Protein AF-A0A3A5J976-F1 (afdb_monomer_lite)

Structure (mmCIF, N/CA/C/O backbone):
data_AF-A0A3A5J976-F1
#
_entry.id   AF-A0A3A5J976-F1
#
loop_
_atom_site.group_PDB
_atom_site.id
_atom_site.type_symbol
_atom_site.label_atom_id
_atom_site.label_alt_id
_atom_site.label_comp_id
_atom_site.label_asym_id
_atom_site.label_entity_id
_atom_site.label_seq_id
_atom_site.pdbx_PDB_ins_code
_atom_site.Cartn_x
_atom_site.Cartn_y
_atom_site.Cartn_z
_atom_site.occupancy
_atom_site.B_iso_or_equiv
_atom_site.auth_seq_id
_atom_site.auth_comp_id
_atom_site.auth_asym_id
_atom_site.auth_atom_id
_atom_site.pdbx_PDB_model_num
ATOM 1 N N . MET A 1 1 ? 25.009 25.774 -9.621 1.00 43.91 1 MET A N 1
ATOM 2 C CA . MET A 1 1 ? 23.880 25.148 -10.335 1.00 43.91 1 MET A CA 1
ATOM 3 C C . MET A 1 1 ? 23.603 23.837 -9.629 1.00 43.91 1 MET A C 1
ATOM 5 O O . MET A 1 1 ? 24.359 22.897 -9.824 1.00 43.91 1 MET A O 1
ATOM 9 N N . SER A 1 2 ? 22.636 23.816 -8.714 1.00 49.53 2 SER A N 1
ATOM 10 C CA . SER A 1 2 ? 22.256 22.588 -8.013 1.00 49.53 2 SER A CA 1
ATOM 11 C C . SER A 1 2 ? 21.493 21.710 -8.997 1.00 49.53 2 SER A C 1
ATOM 13 O O . SER A 1 2 ? 20.441 22.112 -9.489 1.00 49.53 2 SER A O 1
ATOM 15 N N . THR A 1 3 ? 22.052 20.557 -9.345 1.00 52.72 3 THR A N 1
ATOM 16 C CA . THR A 1 3 ? 21.339 19.496 -10.056 1.00 52.72 3 THR A CA 1
ATOM 17 C C . THR A 1 3 ? 20.146 19.088 -9.201 1.00 52.72 3 THR A C 1
ATOM 19 O O . THR A 1 3 ? 20.332 18.520 -8.128 1.00 52.72 3 THR A O 1
ATOM 22 N N . MET A 1 4 ? 18.930 19.421 -9.642 1.00 56.19 4 MET A N 1
ATOM 23 C CA . MET A 1 4 ? 17.721 18.795 -9.115 1.00 56.19 4 MET A CA 1
ATOM 24 C C . MET A 1 4 ? 17.806 17.323 -9.504 1.00 56.19 4 MET A C 1
ATOM 26 O O . MET A 1 4 ? 17.651 16.975 -10.672 1.00 56.19 4 MET A O 1
ATOM 30 N N . GLN A 1 5 ? 18.179 16.488 -8.541 1.00 56.66 5 GLN A N 1
ATOM 31 C CA . GLN A 1 5 ? 18.171 15.043 -8.681 1.00 56.66 5 GLN A CA 1
ATOM 32 C C . GLN A 1 5 ? 16.716 14.663 -8.958 1.00 56.66 5 GLN A C 1
ATOM 34 O O . GLN A 1 5 ? 15.850 14.931 -8.128 1.00 56.66 5 GLN A O 1
ATOM 39 N N . GLN A 1 6 ? 16.422 14.188 -10.171 1.00 61.00 6 GLN A N 1
ATOM 40 C CA . GLN A 1 6 ? 15.077 13.722 -10.492 1.00 61.00 6 GLN A CA 1
ATOM 41 C C . GLN A 1 6 ? 14.760 12.588 -9.511 1.00 61.00 6 GLN A C 1
ATOM 43 O O . GLN A 1 6 ? 15.590 11.681 -9.399 1.00 61.00 6 GLN A O 1
ATOM 48 N N . PRO A 1 7 ? 13.635 12.641 -8.778 1.00 67.25 7 PRO A N 1
ATOM 49 C CA . PRO A 1 7 ? 13.266 11.537 -7.911 1.00 67.25 7 PRO A CA 1
ATOM 50 C C . PRO A 1 7 ? 13.154 10.279 -8.773 1.00 67.25 7 PRO A C 1
ATOM 52 O O . PRO A 1 7 ? 12.471 10.271 -9.801 1.00 67.25 7 PRO A O 1
ATOM 55 N N . HIS A 1 8 ? 13.914 9.249 -8.408 1.00 79.44 8 HIS A N 1
ATOM 56 C CA . HIS A 1 8 ? 13.855 7.960 -9.077 1.00 79.44 8 HIS A CA 1
ATOM 57 C C . HIS A 1 8 ? 12.574 7.274 -8.617 1.00 79.44 8 HIS A C 1
ATOM 59 O O . HIS A 1 8 ? 12.540 6.672 -7.551 1.00 79.44 8 HIS A O 1
ATOM 65 N N . LEU A 1 9 ? 11.514 7.433 -9.405 1.00 89.81 9 LEU A N 1
ATOM 66 C CA . LEU A 1 9 ? 10.268 6.720 -9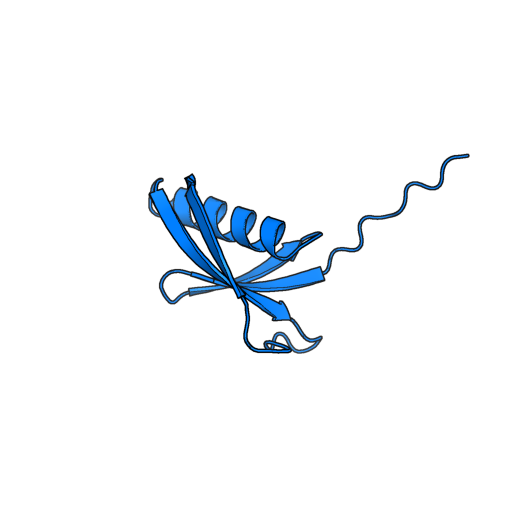.180 1.00 89.81 9 LEU A CA 1
ATOM 67 C C . LEU A 1 9 ? 10.441 5.264 -9.608 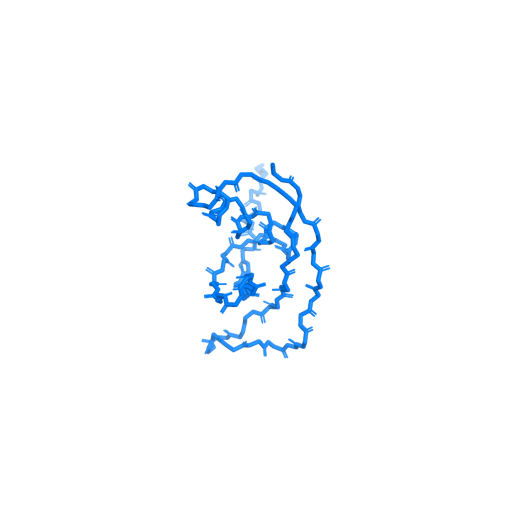1.00 89.81 9 LEU A C 1
ATOM 69 O O . LEU A 1 9 ? 10.922 4.978 -10.707 1.00 89.81 9 LEU A O 1
ATOM 73 N N . LEU A 1 10 ? 10.040 4.367 -8.721 1.00 91.06 10 LEU A N 1
ATOM 74 C CA . LEU A 1 10 ? 9.933 2.938 -8.953 1.00 91.06 10 LEU A CA 1
ATOM 75 C C . LEU A 1 10 ? 8.458 2.562 -9.044 1.00 91.06 10 LEU A C 1
ATOM 77 O O . LEU A 1 10 ? 7.582 3.270 -8.539 1.00 91.06 10 LEU A O 1
ATOM 81 N N . ARG A 1 11 ? 8.189 1.446 -9.716 1.00 94.75 11 ARG A N 1
ATOM 82 C CA . ARG A 1 11 ? 6.851 0.870 -9.816 1.00 94.75 11 ARG A CA 1
ATOM 83 C C . ARG A 1 11 ? 6.712 -0.180 -8.729 1.00 94.75 11 ARG A C 1
ATOM 85 O O . ARG A 1 11 ? 7.552 -1.068 -8.624 1.00 94.75 11 ARG A O 1
ATOM 92 N N . TYR A 1 12 ? 5.648 -0.077 -7.953 1.00 95.81 12 TYR A N 1
ATOM 93 C CA . TYR A 1 12 ? 5.321 -0.994 -6.875 1.00 95.81 12 TYR A CA 1
ATOM 94 C C . TYR A 1 12 ? 3.957 -1.616 -7.127 1.00 95.81 12 TYR A C 1
ATOM 96 O O . TYR A 1 12 ? 3.044 -0.934 -7.582 1.00 95.81 12 TYR A O 1
ATOM 104 N N . ILE A 1 13 ? 3.824 -2.899 -6.826 1.00 96.62 13 ILE A N 1
ATOM 105 C CA . ILE A 1 13 ? 2.558 -3.615 -6.758 1.00 96.62 13 ILE A CA 1
ATOM 106 C C . ILE A 1 13 ? 2.093 -3.547 -5.308 1.00 96.62 13 ILE A C 1
ATOM 108 O O . ILE A 1 13 ? 2.788 -4.036 -4.417 1.00 96.62 13 ILE A O 1
ATOM 112 N N . CYS A 1 14 ? 0.945 -2.921 -5.082 1.00 96.62 14 CYS A N 1
ATOM 113 C CA . CYS A 1 14 ? 0.310 -2.800 -3.781 1.00 96.62 14 CYS A CA 1
ATOM 114 C C . CYS A 1 14 ? -0.934 -3.691 -3.751 1.00 96.62 14 CYS A C 1
ATOM 116 O O . CYS A 1 14 ? -1.897 -3.435 -4.476 1.00 96.62 14 CYS A O 1
ATOM 118 N N . GLU A 1 15 ? -0.922 -4.706 -2.896 1.00 95.88 15 GLU A N 1
ATOM 119 C CA . GLU A 1 15 ? -2.063 -5.584 -2.650 1.00 95.88 15 GLU A CA 1
ATOM 120 C C . GLU A 1 15 ? -2.800 -5.132 -1.387 1.00 95.88 15 GLU A C 1
ATOM 122 O O . GLU A 1 15 ? -2.246 -5.132 -0.285 1.00 95.88 15 GLU A O 1
ATOM 127 N N . LEU A 1 16 ? -4.060 -4.731 -1.534 1.00 94.12 16 LEU A N 1
ATOM 128 C CA . LEU A 1 16 ? -4.880 -4.206 -0.448 1.00 94.12 16 LEU A CA 1
ATOM 129 C C . LEU A 1 16 ? -6.317 -4.705 -0.583 1.00 94.12 16 LEU A C 1
ATOM 131 O O . LEU A 1 16 ? -6.953 -4.523 -1.613 1.00 94.12 16 LEU A O 1
ATOM 135 N N . ALA A 1 17 ? -6.852 -5.310 0.481 1.00 90.00 17 ALA A N 1
ATOM 136 C CA . ALA A 1 17 ? -8.236 -5.800 0.539 1.00 90.00 17 ALA A CA 1
ATOM 137 C C . ALA A 1 17 ? -8.632 -6.790 -0.586 1.00 90.00 17 ALA A C 1
ATOM 139 O O . ALA A 1 17 ? -9.817 -6.975 -0.857 1.00 90.00 17 ALA A O 1
ATOM 140 N N . GLY A 1 18 ? -7.650 -7.471 -1.186 1.00 87.94 18 GLY A N 1
ATOM 141 C CA . GLY A 1 18 ? -7.848 -8.397 -2.306 1.00 87.94 18 GLY A CA 1
ATOM 142 C C . GLY A 1 18 ? -7.751 -7.749 -3.690 1.00 87.94 18 GLY A C 1
ATOM 143 O O . GLY A 1 18 ? -7.847 -8.471 -4.680 1.00 87.94 18 GLY A O 1
ATOM 144 N N . ASP A 1 19 ? -7.535 -6.434 -3.754 1.00 90.38 19 ASP A N 1
ATOM 145 C CA . ASP A 1 19 ? -7.233 -5.704 -4.981 1.00 90.38 19 ASP A CA 1
ATOM 146 C C . ASP A 1 19 ? -5.720 -5.523 -5.138 1.00 90.38 19 ASP A C 1
ATOM 148 O O . ASP A 1 19 ? -4.999 -5.349 -4.156 1.00 90.38 19 ASP A O 1
ATOM 152 N N . GLU A 1 20 ? -5.252 -5.521 -6.383 1.00 93.56 20 GLU A N 1
ATOM 153 C CA . GLU A 1 20 ? -3.859 -5.269 -6.748 1.00 93.56 20 GLU A CA 1
ATOM 154 C C . GLU A 1 20 ? -3.785 -3.994 -7.594 1.00 93.56 20 GLU A C 1
ATOM 156 O O . GLU A 1 20 ? -4.505 -3.852 -8.589 1.00 93.56 20 GLU A O 1
ATOM 161 N N . VAL A 1 21 ? -2.926 -3.052 -7.201 1.00 94.81 21 VAL A N 1
ATOM 162 C CA . VAL A 1 21 ? -2.720 -1.791 -7.926 1.00 94.81 21 VAL A CA 1
ATOM 163 C C . VAL A 1 21 ? -1.240 -1.501 -8.120 1.00 94.81 21 VAL A C 1
ATOM 165 O O . VAL A 1 21 ? -0.428 -1.736 -7.230 1.00 94.81 21 VAL A O 1
ATOM 168 N N . ILE A 1 22 ? -0.885 -0.944 -9.279 1.00 95.44 22 ILE A N 1
ATOM 169 C CA . ILE A 1 22 ? 0.483 -0.495 -9.548 1.00 95.44 22 ILE A CA 1
ATOM 170 C C . ILE A 1 22 ? 0.602 0.987 -9.212 1.00 95.44 22 ILE A C 1
ATOM 172 O O . ILE A 1 22 ? -0.136 1.814 -9.749 1.00 95.44 22 ILE A O 1
ATOM 176 N N . VAL A 1 23 ? 1.564 1.321 -8.358 1.00 95.81 23 VAL A N 1
ATOM 177 C CA . VAL A 1 23 ? 1.824 2.678 -7.881 1.00 95.81 23 VAL A CA 1
ATOM 178 C C . VAL A 1 23 ? 3.254 3.081 -8.214 1.00 95.81 23 VAL A C 1
ATOM 180 O O . VAL A 1 23 ? 4.201 2.352 -7.936 1.00 95.81 23 VAL A O 1
ATOM 183 N N . GLU A 1 24 ? 3.419 4.276 -8.778 1.00 95.25 24 GLU A N 1
ATOM 184 C CA . GLU A 1 24 ? 4.732 4.903 -8.927 1.00 95.25 24 GLU A CA 1
ATOM 185 C C . GLU A 1 24 ? 5.069 5.739 -7.689 1.00 95.25 24 GLU A C 1
ATOM 187 O O . GLU A 1 24 ? 4.331 6.661 -7.305 1.00 95.25 24 GLU A O 1
ATOM 192 N N . ALA A 1 25 ? 6.191 5.426 -7.045 1.00 95.19 25 ALA A N 1
ATOM 193 C CA . ALA A 1 25 ? 6.611 6.068 -5.806 1.00 95.19 25 ALA A CA 1
ATOM 194 C C . ALA A 1 25 ? 8.134 6.104 -5.645 1.00 95.19 25 ALA A C 1
ATOM 196 O O . ALA A 1 25 ? 8.860 5.401 -6.341 1.00 95.19 25 ALA A O 1
ATOM 197 N N . GLU A 1 26 ? 8.613 6.956 -4.739 1.00 93.81 26 GLU A N 1
ATOM 198 C CA . GLU A 1 26 ? 10.043 7.067 -4.414 1.00 93.81 26 GLU A CA 1
ATOM 199 C C . GLU A 1 26 ? 10.502 5.942 -3.470 1.00 93.81 26 GLU A C 1
ATOM 201 O O . GLU A 1 26 ? 11.696 5.667 -3.367 1.00 93.81 26 GLU A O 1
ATOM 206 N N . SER A 1 27 ? 9.551 5.296 -2.791 1.00 94.06 27 SER A N 1
ATOM 207 C CA . SER A 1 27 ? 9.757 4.217 -1.828 1.00 94.06 27 SER A CA 1
ATOM 208 C C . SER A 1 27 ? 8.526 3.304 -1.751 1.00 94.06 27 SER A C 1
ATOM 210 O O . SER A 1 27 ? 7.432 3.672 -2.196 1.00 94.06 27 SER A O 1
ATOM 212 N N . ALA A 1 28 ? 8.693 2.124 -1.151 1.00 94.38 28 ALA A N 1
ATOM 213 C CA . ALA A 1 28 ? 7.591 1.206 -0.876 1.00 94.38 28 ALA A CA 1
ATOM 214 C C . ALA A 1 28 ? 6.608 1.788 0.160 1.00 94.38 28 ALA A C 1
ATOM 216 O O . ALA A 1 28 ? 5.398 1.617 0.025 1.00 94.38 28 ALA A O 1
ATOM 217 N N . GLU A 1 29 ? 7.103 2.548 1.142 1.00 96.25 29 GLU A N 1
ATOM 218 C CA . GLU A 1 29 ? 6.289 3.277 2.119 1.00 96.25 29 GLU A CA 1
ATOM 219 C C . GLU A 1 29 ? 5.374 4.306 1.441 1.00 96.25 29 GLU A C 1
ATOM 221 O O . GLU A 1 29 ? 4.177 4.369 1.728 1.00 96.25 29 GLU A O 1
ATOM 226 N N . ASP A 1 30 ? 5.917 5.085 0.503 1.00 96.69 30 ASP A N 1
ATOM 227 C CA . ASP A 1 30 ? 5.148 6.075 -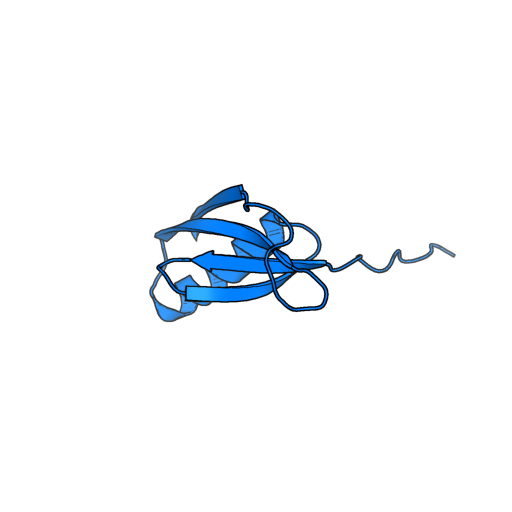0.250 1.00 96.69 30 ASP A CA 1
ATOM 228 C C . ASP A 1 30 ? 4.105 5.396 -1.149 1.00 96.69 30 ASP A C 1
ATOM 230 O O . ASP A 1 30 ? 3.000 5.915 -1.335 1.00 96.69 30 ASP A O 1
ATOM 234 N N . ALA A 1 31 ? 4.441 4.232 -1.717 1.00 96.88 31 ALA A N 1
ATOM 235 C CA . ALA A 1 31 ? 3.509 3.429 -2.500 1.00 96.88 31 ALA A CA 1
ATOM 236 C C . ALA A 1 31 ? 2.361 2.884 -1.637 1.00 96.88 31 ALA A C 1
ATOM 238 O O . ALA A 1 31 ? 1.199 2.977 -2.044 1.00 96.88 31 ALA A O 1
ATOM 239 N N . ALA A 1 32 ? 2.670 2.384 -0.435 1.00 97.50 32 ALA A N 1
ATOM 240 C CA . ALA A 1 32 ? 1.686 1.942 0.548 1.00 97.50 32 ALA A CA 1
ATOM 241 C C . ALA A 1 32 ? 0.730 3.080 0.924 1.00 97.50 32 ALA A C 1
ATOM 243 O O . ALA A 1 32 ? -0.490 2.910 0.893 1.00 97.50 32 ALA A O 1
ATOM 244 N N . GLU A 1 33 ? 1.269 4.260 1.246 1.00 97.44 33 GLU A N 1
ATOM 245 C CA . GLU A 1 33 ? 0.459 5.407 1.648 1.00 97.44 33 GLU A CA 1
ATOM 246 C C . GLU A 1 33 ? -0.464 5.876 0.516 1.00 97.44 33 GLU A C 1
ATOM 248 O O . GLU A 1 33 ? -1.651 6.113 0.751 1.00 97.44 33 GLU A O 1
ATOM 253 N N . LYS A 1 34 ? 0.042 5.959 -0.721 1.00 97.31 34 LYS A N 1
ATOM 254 C CA . LYS A 1 34 ? -0.767 6.297 -1.903 1.00 97.31 34 LYS A CA 1
ATOM 255 C C . LYS A 1 34 ? -1.885 5.280 -2.137 1.00 97.31 34 LYS A C 1
ATOM 257 O O . LYS A 1 34 ? -3.044 5.680 -2.235 1.00 97.31 34 LYS A O 1
ATOM 262 N N . ALA A 1 35 ? -1.560 3.985 -2.155 1.00 96.94 35 ALA A N 1
ATOM 263 C CA . ALA A 1 35 ? -2.540 2.919 -2.368 1.00 96.94 35 ALA A CA 1
ATOM 264 C C . ALA A 1 35 ? -3.654 2.950 -1.310 1.00 96.94 35 ALA A C 1
ATOM 266 O O . ALA A 1 35 ? -4.840 2.881 -1.637 1.00 96.94 35 ALA A O 1
ATOM 267 N N . VAL A 1 36 ? -3.287 3.123 -0.037 1.00 97.25 36 VAL A N 1
ATOM 268 C CA . VAL A 1 36 ? -4.257 3.182 1.060 1.00 97.25 36 VAL A CA 1
ATOM 269 C C . VAL A 1 36 ? -5.094 4.460 1.006 1.00 97.25 36 VAL A C 1
ATOM 271 O O . VAL A 1 36 ? -6.296 4.394 1.251 1.00 97.25 36 VAL A O 1
ATOM 274 N N . ARG A 1 37 ? -4.520 5.618 0.654 1.00 96.56 37 ARG A N 1
ATOM 275 C CA . ARG A 1 37 ? -5.285 6.868 0.482 1.00 96.56 37 ARG A CA 1
ATOM 276 C C . ARG A 1 37 ? -6.334 6.747 -0.623 1.00 96.56 37 ARG A C 1
ATOM 278 O O . ARG A 1 37 ? -7.474 7.161 -0.410 1.00 96.56 37 ARG A O 1
ATOM 285 N N . ASP A 1 38 ? -5.975 6.153 -1.756 1.00 95.38 38 ASP A N 1
ATOM 286 C CA . ASP A 1 38 ? -6.888 5.962 -2.887 1.00 95.38 38 ASP A CA 1
ATOM 287 C C . ASP A 1 38 ? -8.007 4.960 -2.564 1.00 95.38 38 ASP A C 1
ATOM 289 O O . ASP A 1 38 ? -9.167 5.174 -2.933 1.00 95.38 38 ASP A O 1
ATOM 293 N N . HIS A 1 39 ? -7.691 3.899 -1.817 1.00 94.94 39 HIS A N 1
ATOM 294 C CA . HIS A 1 39 ? -8.690 2.962 -1.304 1.00 94.94 39 HIS A CA 1
ATOM 295 C C . HIS A 1 39 ? -9.609 3.629 -0.265 1.00 94.94 39 HIS A C 1
ATOM 297 O O . HIS A 1 39 ? -10.835 3.545 -0.360 1.00 94.94 39 HIS A O 1
ATOM 303 N N . ALA A 1 40 ? -9.045 4.363 0.696 1.00 95.81 40 ALA A N 1
ATOM 304 C CA . ALA A 1 40 ? -9.802 5.051 1.740 1.00 95.81 40 ALA A CA 1
ATOM 305 C C . ALA A 1 40 ? -10.732 6.140 1.176 1.00 95.81 40 ALA A C 1
ATOM 307 O O . ALA A 1 40 ? -11.828 6.358 1.696 1.00 95.81 40 ALA A O 1
ATOM 308 N N . ALA A 1 41 ? -10.354 6.786 0.068 1.00 95.44 41 A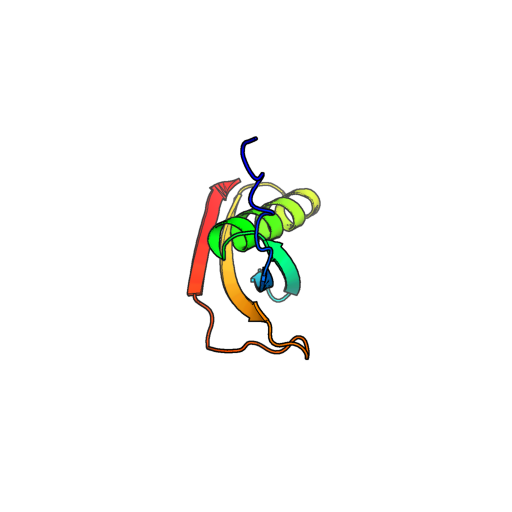LA A N 1
ATOM 309 C CA . ALA A 1 41 ? -11.218 7.733 -0.637 1.00 95.44 41 ALA A CA 1
ATOM 310 C C . ALA A 1 41 ? -12.517 7.089 -1.167 1.00 95.44 41 ALA A C 1
ATOM 312 O O . ALA A 1 41 ? -13.521 7.783 -1.332 1.00 95.44 41 ALA A O 1
ATOM 313 N N . GLN A 1 42 ? -12.511 5.776 -1.413 1.00 93.75 42 GLN A N 1
ATOM 314 C CA . GLN A 1 42 ? -13.647 5.019 -1.949 1.00 93.75 42 GLN A CA 1
ATOM 315 C C . GLN A 1 42 ? -14.413 4.247 -0.864 1.00 93.75 42 GLN A C 1
ATOM 317 O O . GLN A 1 42 ? -15.630 4.089 -0.967 1.00 93.75 42 GLN A O 1
ATOM 322 N N . HIS A 1 43 ? -13.718 3.795 0.184 1.00 93.75 43 HIS A N 1
ATOM 323 C CA . HIS A 1 43 ? -14.261 2.877 1.191 1.00 93.75 43 HIS A CA 1
ATOM 324 C C . HIS A 1 43 ? -14.368 3.469 2.609 1.00 93.75 43 HIS A C 1
ATOM 326 O O . HIS A 1 43 ? -15.005 2.860 3.471 1.00 93.75 43 HIS A O 1
ATOM 332 N N . GLY A 1 44 ? -13.828 4.668 2.846 1.00 93.31 44 GLY A N 1
ATOM 333 C CA . GLY A 1 44 ? -13.788 5.336 4.151 1.00 93.31 44 GLY A CA 1
ATOM 334 C C . GLY A 1 44 ? -12.405 5.284 4.808 1.00 93.31 44 GLY A C 1
ATOM 335 O O . GLY A 1 44 ? -11.527 4.565 4.360 1.00 93.31 44 GLY A O 1
ATOM 336 N N . GLY A 1 45 ? -12.192 6.085 5.856 1.00 95.31 45 GLY A N 1
ATOM 337 C CA . GLY A 1 45 ? -10.933 6.091 6.619 1.00 95.31 45 GLY A CA 1
ATOM 338 C C . GLY A 1 45 ? -10.789 4.883 7.550 1.00 95.31 45 GLY A C 1
ATOM 339 O O . GLY A 1 45 ? -11.778 4.226 7.890 1.00 95.31 45 GLY A O 1
ATOM 340 N N . GLY A 1 46 ? -9.562 4.611 7.999 1.00 95.31 46 GLY A N 1
ATOM 341 C CA . GLY A 1 46 ? -9.265 3.442 8.824 1.00 95.31 46 GLY A CA 1
ATOM 342 C C . GLY A 1 46 ? -7.792 3.040 8.841 1.00 95.31 46 GLY A C 1
ATOM 343 O O . GLY A 1 46 ? -6.923 3.724 8.300 1.00 95.31 46 GLY A O 1
ATOM 344 N N . THR A 1 47 ? -7.524 1.903 9.482 1.00 96.88 47 THR A N 1
ATOM 345 C CA . THR A 1 47 ? -6.212 1.249 9.470 1.00 96.88 47 THR A CA 1
ATOM 346 C C . THR A 1 47 ? -6.232 0.105 8.467 1.00 96.88 47 THR A C 1
ATOM 348 O O . THR A 1 47 ? -7.069 -0.792 8.564 1.00 96.88 47 THR A O 1
ATOM 351 N N . TYR A 1 48 ? -5.290 0.138 7.532 1.00 96.12 48 TYR A N 1
ATOM 352 C CA . TYR A 1 48 ? -5.180 -0.795 6.422 1.00 96.12 48 TYR A CA 1
ATOM 353 C C . TYR A 1 48 ? -3.814 -1.470 6.434 1.00 96.12 48 TYR A C 1
ATOM 355 O O . TYR A 1 48 ? -2.801 -0.821 6.701 1.00 96.12 48 TYR A O 1
ATOM 363 N N . THR A 1 49 ? -3.796 -2.762 6.120 1.00 96.81 49 THR A N 1
ATOM 364 C CA . THR A 1 49 ? -2.569 -3.506 5.829 1.00 96.81 49 THR A CA 1
ATOM 365 C C . THR A 1 49 ? -2.480 -3.699 4.323 1.00 96.81 49 THR A C 1
ATOM 367 O O . THR A 1 49 ? -3.425 -4.208 3.723 1.00 96.81 49 THR A O 1
ATOM 370 N N . VAL A 1 50 ? -1.371 -3.267 3.733 1.00 96.69 50 VAL A N 1
ATOM 371 C CA . VAL A 1 50 ? -1.073 -3.384 2.303 1.00 96.69 50 VAL A CA 1
ATOM 372 C C . VAL A 1 50 ? 0.252 -4.110 2.136 1.00 96.69 50 VAL A C 1
ATOM 374 O O . VAL A 1 50 ? 1.230 -3.753 2.791 1.00 96.69 50 VAL A O 1
ATOM 377 N N . THR A 1 51 ? 0.288 -5.115 1.272 1.00 97.00 51 THR A N 1
ATOM 378 C CA . THR A 1 51 ? 1.536 -5.783 0.890 1.00 97.00 51 THR A CA 1
ATOM 379 C C . THR A 1 51 ? 2.118 -5.044 -0.307 1.00 97.00 51 THR A C 1
ATOM 381 O O . THR A 1 51 ? 1.415 -4.822 -1.291 1.00 97.00 51 THR A O 1
ATOM 384 N N . VAL A 1 52 ? 3.384 -4.633 -0.235 1.00 96.50 52 VAL A N 1
ATOM 385 C CA . VAL A 1 52 ? 4.045 -3.855 -1.289 1.00 96.50 52 VAL A CA 1
ATOM 386 C C . VAL A 1 52 ? 5.247 -4.610 -1.831 1.00 96.50 52 VAL A C 1
ATOM 388 O O . VAL A 1 52 ? 6.162 -4.958 -1.089 1.00 96.50 52 VAL A O 1
ATOM 391 N N . SER A 1 53 ? 5.261 -4.825 -3.143 1.00 95.69 53 SER A N 1
ATOM 392 C CA . SER A 1 53 ? 6.364 -5.465 -3.867 1.00 95.69 53 SER A CA 1
ATOM 393 C C . SER A 1 53 ? 6.894 -4.533 -4.949 1.00 95.69 53 SER A C 1
ATOM 395 O O . SER A 1 53 ? 6.112 -3.862 -5.615 1.00 95.69 53 SER A O 1
ATOM 397 N N . GLU A 1 54 ? 8.202 -4.509 -5.201 1.00 93.56 54 GLU A N 1
ATOM 398 C CA . GLU A 1 54 ? 8.722 -3.874 -6.420 1.00 93.56 54 GLU A CA 1
ATOM 399 C C . GLU A 1 54 ? 8.222 -4.622 -7.663 1.00 93.56 54 GLU A C 1
ATOM 401 O O . GLU A 1 54 ? 8.270 -5.856 -7.732 1.00 93.56 54 GLU A O 1
ATOM 406 N N . ALA A 1 55 ? 7.741 -3.873 -8.652 1.00 92.75 55 ALA A N 1
ATOM 407 C CA . ALA A 1 55 ? 7.289 -4.408 -9.924 1.00 92.75 55 ALA A CA 1
ATOM 408 C C . ALA A 1 55 ? 8.477 -4.6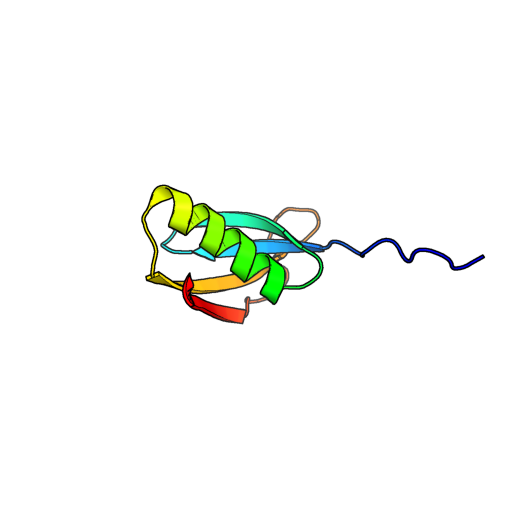06 -10.872 1.00 92.75 55 ALA A C 1
ATOM 410 O O . ALA A 1 55 ? 9.338 -3.737 -11.024 1.00 92.75 55 ALA A O 1
ATOM 411 N N . THR A 1 56 ? 8.492 -5.734 -11.572 1.00 88.75 56 THR A N 1
ATOM 412 C CA . THR A 1 56 ? 9.355 -5.923 -12.743 1.00 88.75 56 THR A CA 1
ATOM 413 C C . THR A 1 56 ? 8.854 -5.113 -13.944 1.00 88.75 56 THR A C 1
ATOM 415 O O . THR A 1 56 ? 7.729 -4.615 -13.954 1.00 88.75 56 THR A O 1
ATOM 418 N N . ASP A 1 57 ? 9.642 -5.070 -15.023 1.00 85.56 57 ASP A N 1
ATOM 419 C CA . ASP A 1 57 ? 9.224 -4.487 -16.311 1.00 85.56 57 ASP A CA 1
ATOM 420 C C . ASP A 1 57 ? 7.977 -5.162 -16.928 1.00 85.56 57 ASP A C 1
ATOM 422 O O . ASP A 1 57 ? 7.409 -4.650 -17.892 1.00 85.56 57 ASP A O 1
ATOM 426 N N . TYR A 1 58 ? 7.562 -6.316 -16.394 1.00 86.00 58 TYR A N 1
ATOM 427 C CA . TYR A 1 58 ? 6.392 -7.085 -16.826 1.00 86.00 58 TYR A CA 1
ATOM 428 C C . TYR A 1 58 ? 5.222 -7.019 -15.840 1.00 86.00 58 TYR A C 1
ATOM 430 O O . TYR A 1 58 ? 4.302 -7.824 -15.958 1.00 86.00 58 TYR A O 1
ATOM 438 N N . ASP A 1 59 ? 5.257 -6.102 -14.872 1.00 86.06 59 ASP A N 1
ATOM 439 C CA . ASP A 1 59 ? 4.185 -5.902 -13.886 1.00 86.06 59 ASP A CA 1
ATOM 440 C C . ASP A 1 59 ? 3.964 -7.123 -12.987 1.00 86.06 59 ASP A C 1
ATOM 442 O O . ASP A 1 59 ? 2.868 -7.389 -12.512 1.00 86.06 59 ASP A O 1
ATOM 446 N N . LEU A 1 60 ? 5.038 -7.878 -12.757 1.00 85.31 60 LEU A N 1
ATOM 447 C CA . LEU A 1 60 ? 5.070 -9.012 -11.838 1.00 85.31 60 LEU A CA 1
ATOM 448 C C . LEU A 1 60 ? 5.867 -8.650 -10.581 1.00 85.31 60 LEU A C 1
ATOM 450 O O . LEU A 1 60 ? 6.849 -7.909 -10.714 1.00 85.31 60 LEU A O 1
ATOM 454 N N . PRO A 1 61 ? 5.519 -9.194 -9.401 1.00 82.69 61 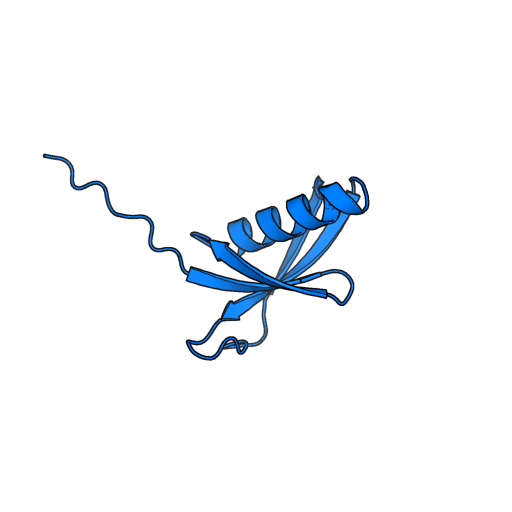PRO A N 1
ATOM 455 C CA . PRO A 1 61 ? 6.278 -8.959 -8.178 1.00 82.69 61 PRO A CA 1
ATOM 456 C C . PRO A 1 61 ? 7.687 -9.544 -8.315 1.00 82.69 61 PRO A C 1
ATOM 458 O O . PRO A 1 61 ? 7.861 -10.718 -8.655 1.00 82.69 61 PRO A O 1
ATOM 461 N N . LEU A 1 62 ? 8.707 -8.715 -8.077 1.00 76.50 62 LEU A N 1
ATOM 462 C CA . LEU A 1 62 ? 10.113 -9.117 -8.180 1.00 76.50 62 LEU A CA 1
ATOM 463 C C . LEU A 1 62 ? 10.515 -10.090 -7.055 1.00 76.50 62 LEU A C 1
ATOM 465 O O . LEU A 1 62 ? 11.295 -11.017 -7.280 1.00 76.50 62 LEU A O 1
ATOM 469 N N . ILE A 1 63 ? 9.971 -9.880 -5.854 1.00 78.19 63 ILE A N 1
ATOM 470 C CA . ILE A 1 63 ? 10.138 -10.692 -4.640 1.00 78.19 63 ILE A CA 1
ATOM 471 C C . ILE A 1 63 ? 8.811 -10.737 -3.868 1.00 78.19 63 ILE A C 1
ATOM 473 O O . ILE A 1 63 ? 7.876 -10.022 -4.219 1.00 78.19 63 ILE A O 1
ATOM 477 N N . ALA A 1 64 ? 8.730 -11.562 -2.816 1.00 78.50 64 ALA A N 1
ATOM 478 C CA . ALA A 1 64 ? 7.646 -11.434 -1.842 1.00 78.50 64 ALA A CA 1
ATOM 479 C C . ALA A 1 64 ? 7.700 -10.028 -1.224 1.00 78.50 64 ALA A C 1
ATOM 481 O O . ALA A 1 64 ? 8.767 -9.618 -0.766 1.00 78.50 64 ALA A O 1
ATOM 482 N N . GLY A 1 65 ? 6.581 -9.308 -1.278 1.00 86.56 65 GLY A N 1
ATOM 483 C CA . GLY A 1 65 ? 6.474 -7.952 -0.755 1.00 86.56 65 GLY A CA 1
ATOM 484 C C . GLY A 1 65 ? 6.512 -7.877 0.766 1.00 86.56 65 GLY A C 1
ATOM 485 O O . GLY A 1 65 ? 6.366 -8.884 1.461 1.00 86.56 65 GLY A O 1
ATOM 486 N N . ASP A 1 66 ? 6.679 -6.656 1.263 1.00 94.50 66 ASP A N 1
ATOM 487 C CA . ASP A 1 66 ? 6.619 -6.330 2.684 1.00 94.50 66 ASP A CA 1
ATOM 488 C C . ASP A 1 66 ? 5.237 -5.775 3.052 1.00 94.50 66 ASP A C 1
ATOM 490 O O . ASP A 1 66 ? 4.608 -5.055 2.274 1.00 94.50 66 ASP A O 1
ATOM 494 N N . ASP A 1 67 ? 4.763 -6.095 4.258 1.00 96.50 67 ASP A N 1
ATOM 495 C CA . ASP A 1 67 ? 3.476 -5.616 4.764 1.00 96.50 67 ASP A CA 1
ATOM 496 C C . ASP A 1 67 ? 3.624 -4.270 5.481 1.00 96.50 67 ASP A C 1
ATOM 498 O O . ASP A 1 67 ? 4.340 -4.137 6.478 1.00 96.50 67 ASP A O 1
ATOM 502 N N . TYR A 1 68 ? 2.852 -3.285 5.035 1.00 96.81 68 TYR A N 1
ATOM 503 C CA . TYR A 1 68 ? 2.784 -1.952 5.617 1.00 96.81 68 TYR A CA 1
ATOM 504 C C . TYR A 1 68 ? 1.428 -1.727 6.273 1.00 96.81 68 TYR A C 1
ATOM 506 O O . TYR A 1 68 ? 0.378 -1.967 5.679 1.00 96.81 68 TYR A O 1
ATOM 514 N N . THR A 1 69 ? 1.439 -1.228 7.511 1.00 97.25 69 THR A N 1
ATOM 515 C CA . THR A 1 69 ? 0.219 -0.783 8.197 1.00 97.25 69 THR A CA 1
ATOM 516 C C . THR A 1 69 ? 0.116 0.734 8.120 1.00 97.25 69 THR A C 1
ATOM 518 O O . THR A 1 69 ? 0.912 1.444 8.735 1.00 97.25 69 THR A O 1
ATOM 521 N N . VAL A 1 70 ? -0.884 1.231 7.397 1.00 96.62 70 VAL A N 1
ATOM 522 C CA . VAL A 1 70 ? -1.132 2.665 7.196 1.00 96.62 70 VAL A CA 1
ATOM 523 C C . VAL A 1 70 ? -2.458 3.039 7.851 1.00 96.62 70 VAL A C 1
ATOM 525 O O . VAL A 1 70 ? -3.439 2.305 7.755 1.00 96.62 70 VAL A O 1
ATOM 528 N N . THR A 1 71 ? -2.498 4.182 8.537 1.00 96.62 71 THR A N 1
ATOM 529 C CA . THR A 1 71 ? -3.732 4.739 9.113 1.00 96.62 71 THR A CA 1
ATOM 530 C C . THR A 1 71 ? -4.036 6.081 8.463 1.00 96.62 71 THR A C 1
ATOM 532 O O . THR A 1 71 ? -3.178 6.965 8.478 1.00 96.62 71 THR A O 1
ATOM 535 N N . ILE A 1 72 ? -5.244 6.211 7.907 1.00 92.62 72 ILE A N 1
ATOM 536 C CA . ILE A 1 72 ? -5.767 7.419 7.246 1.00 92.62 72 ILE A CA 1
ATOM 537 C C . ILE A 1 72 ? -6.935 7.992 8.041 1.00 92.62 72 ILE A C 1
ATOM 539 O O . ILE A 1 72 ? -7.834 7.200 8.415 1.00 92.62 72 ILE A O 1
#

Secondary structure (DSSP, 8-state):
---------EEEEEEETTEEEEEEESSHHHHHHHHHHHHHHHH-S-EEEEEEEEBPTTS-BSSPPEEEEEE-

Sequence (72 aa):
MSTMQQPHLLRYICELAGDEVIVEAESAEDAAEKAVRDHAAQHGGGTYTVTVSEATDYDLPLIAGDDYTVTI

Radius of gyration: 13.16 Å; chains: 1; bounding box: 38×37×26 Å

Foldseek 3Di:
DDPPPDQPWFWKWKQWPNDTDIDTDSDQQRRNQVVQVVVCVVVNWAKTKIFIATADPVRDGPDGGDIDIDGD

pLDDT: mean 89.37, std 12.4, range [43.91, 97.5]